Protein AF-A0A2L2Z2G7-F1 (afdb_monomer_lite)

pLDDT: mean 90.41, std 7.51, range [62.19, 96.81]

Foldseek 3Di:
DLVVDDPVQLVVQLVVQCVDPVNVPPDSVVSSVVSSPDDDDDDDPPDDPDDPPDDDPDD

Radius of gyration: 13.44 Å; chains: 1; bounding box: 32×20×23 Å

Secondary structure (DSSP, 8-state):
-GGG--HHHHHHHHHHHHTSGGGTTS-HHHHHHHHTT--PPP--TT-----TTSPP---

Structure (mmCIF, N/CA/C/O backbone):
data_AF-A0A2L2Z2G7-F1
#
_entry.id   AF-A0A2L2Z2G7-F1
#
loop_
_atom_site.group_PDB
_atom_site.id
_atom_site.type_symbol
_atom_site.label_atom_id
_atom_site.label_alt_id
_atom_site.label_comp_id
_atom_site.label_asym_id
_atom_site.label_entity_id
_atom_site.label_seq_id
_atom_site.pdbx_PDB_ins_code
_atom_site.Cartn_x
_atom_site.Cartn_y
_atom_site.Cartn_z
_atom_site.occupancy
_atom_site.B_iso_or_equiv
_atom_site.auth_seq_id
_atom_site.auth_comp_id
_atom_site.auth_asym_id
_atom_site.auth_atom_id
_atom_site.pdbx_PDB_model_num
ATOM 1 N N . ARG A 1 1 ? 7.738 -5.627 -10.218 1.00 62.19 1 ARG A N 1
ATOM 2 C CA . ARG A 1 1 ? 7.643 -6.120 -8.813 1.00 62.19 1 ARG A CA 1
ATOM 3 C C . ARG A 1 1 ? 8.236 -5.047 -7.909 1.00 62.19 1 ARG A C 1
ATOM 5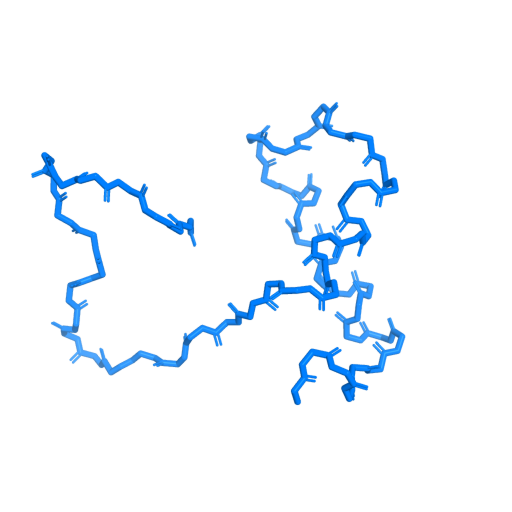 O O . ARG A 1 1 ? 8.900 -4.174 -8.448 1.00 62.19 1 ARG A O 1
ATOM 12 N N . PRO A 1 2 ? 8.045 -5.063 -6.580 1.00 63.75 2 PRO A N 1
ATOM 13 C CA . PRO A 1 2 ? 8.634 -4.023 -5.733 1.00 63.75 2 PRO A CA 1
ATOM 14 C C . PRO A 1 2 ? 10.171 -3.912 -5.866 1.00 63.75 2 PRO A C 1
ATOM 16 O O . PRO A 1 2 ? 10.717 -2.829 -5.712 1.00 63.75 2 PRO A O 1
ATOM 19 N N . ALA A 1 3 ? 10.841 -5.001 -6.273 1.00 64.19 3 ALA A N 1
ATOM 20 C CA . ALA A 1 3 ? 12.270 -5.047 -6.605 1.00 64.19 3 ALA A CA 1
ATOM 21 C C . ALA A 1 3 ? 12.667 -4.458 -7.981 1.00 64.19 3 ALA A C 1
ATOM 23 O O . ALA A 1 3 ? 13.855 -4.311 -8.239 1.00 64.19 3 ALA A O 1
ATOM 24 N N . ASP A 1 4 ? 11.706 -4.127 -8.849 1.00 75.81 4 ASP A N 1
ATOM 25 C CA . ASP A 1 4 ? 11.959 -3.600 -10.202 1.00 75.81 4 ASP A CA 1
ATOM 26 C C . ASP A 1 4 ? 11.679 -2.089 -10.298 1.00 75.81 4 ASP A C 1
ATOM 28 O O . ASP A 1 4 ? 11.633 -1.547 -11.400 1.00 75.81 4 ASP A O 1
ATOM 32 N N . ARG A 1 5 ? 11.421 -1.421 -9.164 1.00 84.56 5 ARG A N 1
ATOM 33 C CA . ARG A 1 5 ? 11.022 -0.012 -9.154 1.00 84.56 5 ARG A CA 1
ATOM 34 C C . ARG A 1 5 ? 12.153 0.907 -9.569 1.00 84.56 5 ARG A C 1
ATOM 36 O O . ARG A 1 5 ? 13.274 0.778 -9.073 1.00 84.56 5 ARG A O 1
ATOM 43 N N . THR A 1 6 ? 11.829 1.875 -10.413 1.00 89.44 6 THR A N 1
ATOM 44 C CA . THR A 1 6 ? 12.745 2.972 -10.722 1.00 89.44 6 THR A CA 1
ATOM 45 C C . THR A 1 6 ? 12.760 3.996 -9.587 1.00 89.44 6 THR A C 1
ATOM 47 O O . THR A 1 6 ? 11.846 4.068 -8.763 1.00 89.44 6 THR A O 1
ATOM 50 N N . GLU A 1 7 ? 13.810 4.814 -9.537 1.00 89.50 7 GLU A N 1
ATOM 51 C CA . GLU A 1 7 ? 13.903 5.922 -8.580 1.00 89.50 7 GLU A CA 1
ATOM 52 C C . GLU A 1 7 ? 1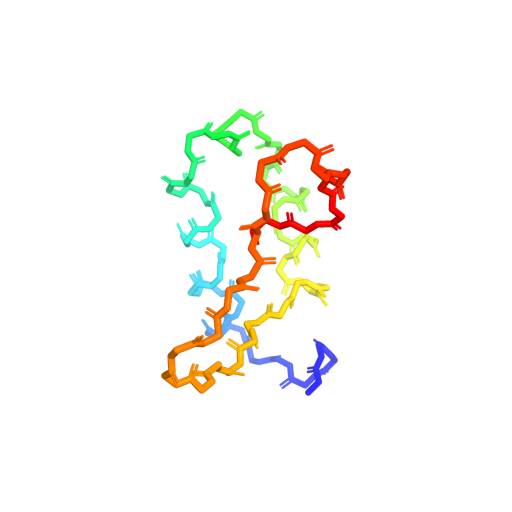2.758 6.933 -8.765 1.00 89.50 7 GLU A C 1
ATOM 54 O O . GLU A 1 7 ? 12.162 7.383 -7.788 1.00 89.50 7 GLU A O 1
ATOM 59 N N . GLU A 1 8 ? 12.373 7.194 -10.016 1.00 91.94 8 GLU A N 1
ATOM 60 C CA . GLU A 1 8 ? 11.238 8.053 -10.361 1.00 91.94 8 GLU A CA 1
ATOM 61 C C . GLU A 1 8 ? 9.910 7.496 -9.820 1.00 91.94 8 GLU A C 1
ATOM 63 O O . GLU A 1 8 ? 9.120 8.222 -9.214 1.00 91.94 8 GLU A O 1
ATOM 68 N N . GLU A 1 9 ? 9.672 6.189 -9.958 1.00 89.62 9 GLU A N 1
ATOM 69 C CA . GLU A 1 9 ? 8.480 5.539 -9.403 1.00 89.62 9 GLU A CA 1
ATOM 70 C C . GLU A 1 9 ? 8.440 5.618 -7.870 1.00 89.62 9 GLU A C 1
ATOM 72 O O . GLU A 1 9 ? 7.375 5.836 -7.283 1.00 89.62 9 GLU A O 1
ATOM 77 N N . LEU A 1 10 ? 9.591 5.461 -7.207 1.00 90.94 10 LEU A N 1
ATOM 78 C CA . LEU A 1 10 ? 9.698 5.598 -5.753 1.00 90.94 10 LEU A CA 1
ATOM 79 C C . LEU A 1 10 ? 9.406 7.029 -5.296 1.00 90.94 10 LEU A C 1
ATOM 81 O O . LEU A 1 10 ? 8.732 7.212 -4.281 1.00 90.94 10 LEU A O 1
ATOM 85 N N . GLU A 1 11 ? 9.850 8.038 -6.041 1.00 93.06 11 GLU A N 1
ATOM 86 C CA . GLU A 1 11 ? 9.575 9.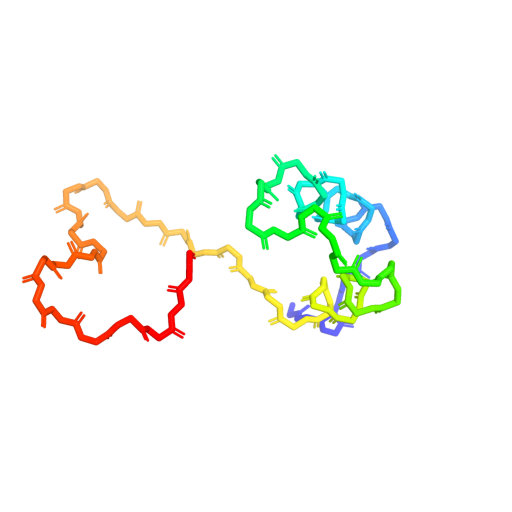439 -5.726 1.00 93.06 11 GLU A CA 1
ATOM 87 C C . GLU A 1 11 ? 8.085 9.781 -5.874 1.00 93.06 11 GLU A C 1
ATOM 89 O O . GLU A 1 11 ? 7.501 10.426 -4.994 1.00 93.06 11 GLU A O 1
ATOM 94 N N . ILE A 1 12 ? 7.429 9.279 -6.924 1.00 93.00 12 ILE A N 1
ATOM 95 C CA . ILE A 1 12 ? 5.977 9.423 -7.111 1.00 93.00 12 ILE A CA 1
ATOM 96 C C . ILE A 1 12 ? 5.218 8.799 -5.930 1.00 93.00 12 ILE A C 1
ATOM 98 O O . ILE A 1 12 ? 4.326 9.432 -5.353 1.00 93.00 12 ILE A O 1
ATOM 102 N N . LEU A 1 13 ? 5.586 7.576 -5.532 1.00 92.31 13 LEU A N 1
ATOM 103 C CA . LEU A 1 13 ? 4.980 6.885 -4.391 1.00 92.31 13 LEU A CA 1
ATOM 104 C C . LEU A 1 13 ? 5.201 7.642 -3.081 1.00 92.31 13 LEU A C 1
ATOM 106 O O . LEU A 1 13 ? 4.253 7.839 -2.320 1.00 92.31 13 LEU A O 1
ATOM 110 N N . TYR A 1 14 ? 6.421 8.112 -2.833 1.00 94.00 14 TYR A N 1
ATOM 111 C CA . TYR A 1 14 ? 6.773 8.832 -1.615 1.00 94.00 14 TYR A CA 1
ATOM 112 C C . TYR A 1 14 ? 5.982 10.134 -1.474 1.00 94.00 14 TYR A C 1
ATOM 114 O O . TYR A 1 14 ? 5.416 10.413 -0.412 1.00 94.00 14 TYR A O 1
ATOM 122 N N . ASN A 1 15 ? 5.880 10.907 -2.557 1.00 94.38 15 ASN A N 1
ATOM 123 C CA . ASN A 1 15 ? 5.096 12.138 -2.577 1.00 94.38 15 ASN A CA 1
ATOM 124 C C . ASN A 1 15 ? 3.609 11.863 -2.331 1.00 94.38 15 ASN A C 1
ATOM 126 O O . ASN A 1 15 ? 2.960 12.605 -1.591 1.00 94.38 15 ASN A O 1
ATOM 130 N N . ARG A 1 16 ? 3.077 10.755 -2.863 1.00 92.88 16 ARG A N 1
ATOM 131 C CA . ARG A 1 16 ? 1.702 10.340 -2.579 1.00 92.88 16 ARG A CA 1
ATOM 132 C C . ARG A 1 16 ? 1.513 9.943 -1.117 1.00 92.88 16 ARG A C 1
ATOM 134 O O . ARG A 1 16 ? 0.561 10.421 -0.505 1.00 92.88 16 ARG A O 1
ATOM 141 N N . LEU A 1 17 ? 2.402 9.133 -0.542 1.00 93.62 17 LEU A N 1
ATOM 142 C CA . LEU A 1 17 ? 2.304 8.738 0.867 1.00 93.62 17 LEU A CA 1
ATOM 143 C C . LEU A 1 17 ? 2.356 9.952 1.800 1.00 93.62 17 LEU A C 1
ATOM 145 O O . LEU A 1 17 ? 1.532 10.043 2.702 1.00 93.62 17 LEU A O 1
ATOM 149 N N . ARG A 1 18 ? 3.240 10.926 1.546 1.00 94.25 18 ARG A N 1
ATOM 150 C CA . ARG A 1 18 ? 3.297 12.168 2.338 1.00 94.25 18 ARG A CA 1
ATOM 151 C C . ARG A 1 18 ? 2.039 13.030 2.255 1.00 94.25 18 ARG A C 1
ATOM 153 O O . ARG A 1 18 ? 1.809 13.821 3.160 1.00 94.25 18 ARG A O 1
ATOM 160 N N . SER A 1 19 ? 1.250 12.907 1.189 1.00 93.69 19 SER A N 1
ATOM 161 C CA . SER A 1 19 ? -0.006 13.656 1.048 1.00 93.69 19 SER A CA 1
ATOM 162 C C . SER A 1 19 ? -1.175 13.060 1.841 1.00 93.69 19 SER A C 1
ATOM 164 O O . SER A 1 19 ? -2.216 13.700 1.965 1.00 93.69 19 SER A O 1
ATOM 166 N N . ILE A 1 20 ? -1.027 11.840 2.368 1.00 94.44 20 ILE A N 1
ATOM 167 C CA . ILE A 1 20 ? -2.054 11.180 3.176 1.00 94.44 20 ILE A CA 1
ATOM 168 C C . ILE A 1 20 ? -1.896 11.647 4.624 1.00 94.44 20 ILE A C 1
ATOM 170 O O . ILE A 1 20 ? -0.871 11.396 5.253 1.00 94.44 20 ILE A O 1
ATOM 174 N N . GLU A 1 21 ? -2.938 12.268 5.174 1.00 96.12 21 GLU A N 1
ATOM 175 C CA . GLU A 1 21 ? -2.949 12.817 6.541 1.00 96.12 21 GLU A CA 1
ATOM 176 C C . GLU A 1 21 ? -2.539 11.778 7.601 1.00 96.12 21 GLU A C 1
ATOM 178 O O . GLU A 1 21 ? -1.745 12.063 8.495 1.00 96.12 21 GLU A O 1
ATOM 183 N N . ALA A 1 22 ? -2.990 10.528 7.448 1.00 94.56 22 ALA A N 1
ATOM 184 C CA . ALA A 1 22 ? -2.634 9.430 8.351 1.00 94.56 22 ALA A CA 1
ATOM 185 C C . ALA A 1 22 ? -1.119 9.132 8.406 1.00 94.56 22 ALA A C 1
ATOM 187 O O . ALA A 1 22 ? -0.643 8.558 9.387 1.00 94.56 22 ALA A O 1
ATOM 188 N N . PHE A 1 23 ? -0.362 9.526 7.378 1.00 95.12 23 PHE A N 1
ATOM 189 C CA . PHE A 1 23 ? 1.079 9.307 7.253 1.00 95.12 23 PHE A CA 1
ATOM 190 C C . PHE A 1 23 ? 1.910 10.582 7.453 1.00 95.12 23 PHE A C 1
ATOM 192 O O . PHE A 1 23 ? 3.137 10.503 7.464 1.00 95.12 23 PHE A O 1
ATOM 199 N N . GLU A 1 24 ? 1.287 11.745 7.663 1.00 93.62 24 GLU A N 1
ATOM 200 C CA . GLU A 1 24 ? 1.968 13.049 7.724 1.00 93.62 24 GLU A CA 1
ATOM 201 C C . GLU A 1 24 ? 3.098 13.087 8.769 1.00 93.62 24 GLU A C 1
ATOM 203 O O . GLU A 1 24 ? 4.164 13.656 8.538 1.00 93.62 24 GLU A O 1
ATOM 208 N N . LYS A 1 25 ? 2.882 12.444 9.922 1.00 94.44 25 LYS A N 1
ATOM 209 C CA . LYS A 1 25 ? 3.826 12.437 11.052 1.00 94.44 25 LYS A CA 1
ATOM 210 C C . LYS A 1 25 ? 4.834 11.289 11.007 1.00 94.44 25 LYS A C 1
ATOM 212 O O . LYS A 1 25 ? 5.638 11.152 11.930 1.00 94.44 25 LYS A O 1
ATOM 217 N N . TYR A 1 26 ? 4.771 10.426 9.996 1.00 95.81 26 TYR A N 1
ATOM 218 C CA . TYR A 1 26 ? 5.687 9.295 9.894 1.00 95.81 26 TYR A CA 1
ATOM 219 C C . TYR A 1 26 ? 7.076 9.774 9.478 1.00 95.81 26 TYR A C 1
ATOM 221 O O . TYR A 1 26 ? 7.235 10.712 8.697 1.00 95.81 26 TYR A O 1
ATOM 229 N N . HIS A 1 27 ? 8.105 9.112 10.005 1.00 96.50 27 HIS A N 1
ATOM 230 C CA . HIS A 1 27 ? 9.482 9.457 9.679 1.00 96.50 27 HIS A CA 1
ATOM 231 C C . HIS A 1 27 ? 9.750 9.240 8.174 1.00 96.50 27 HIS A C 1
ATOM 233 O O . HIS A 1 27 ? 9.368 8.188 7.651 1.00 96.50 27 HIS A O 1
ATOM 239 N N . PRO A 1 28 ? 10.459 10.150 7.477 1.00 94.50 28 PRO A N 1
ATOM 240 C CA . PRO A 1 28 ? 10.728 10.036 6.039 1.00 94.50 28 PRO A CA 1
ATOM 241 C C . PRO A 1 28 ? 11.300 8.680 5.610 1.00 94.50 28 PRO A C 1
ATOM 243 O O . PRO A 1 28 ? 10.857 8.103 4.622 1.00 94.50 28 PRO A O 1
ATOM 246 N N . THR A 1 29 ? 12.228 8.125 6.395 1.00 94.12 29 THR A N 1
ATOM 247 C CA . THR A 1 29 ? 12.812 6.797 6.133 1.00 94.12 29 THR A CA 1
ATOM 248 C C . THR A 1 29 ? 11.772 5.677 6.155 1.00 94.12 29 THR A C 1
ATOM 250 O O . THR A 1 29 ? 11.851 4.771 5.333 1.00 94.12 29 THR A O 1
ATOM 253 N N . LEU A 1 30 ? 10.776 5.740 7.047 1.00 94.50 30 LEU A N 1
ATOM 254 C CA . LEU A 1 30 ? 9.704 4.742 7.085 1.00 94.50 30 LEU A CA 1
ATOM 255 C C . LEU A 1 30 ? 8.836 4.840 5.826 1.00 94.50 30 LEU A C 1
ATOM 257 O O . LEU A 1 30 ? 8.521 3.823 5.216 1.00 94.50 30 LEU A O 1
ATOM 261 N N . LEU A 1 31 ? 8.502 6.057 5.393 1.00 94.25 31 LEU A N 1
ATOM 262 C CA . LEU A 1 31 ? 7.732 6.272 4.165 1.00 94.25 31 LEU A CA 1
ATOM 263 C C . LEU A 1 31 ? 8.488 5.786 2.923 1.00 94.25 31 LEU A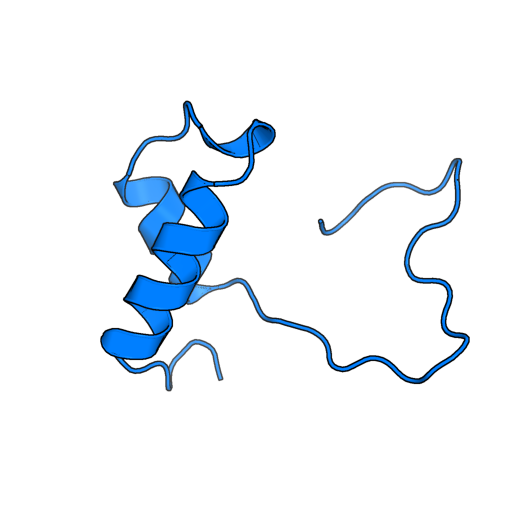 C 1
ATOM 265 O O . LEU A 1 31 ? 7.898 5.127 2.069 1.00 94.25 31 LEU A O 1
ATOM 269 N N . GLN A 1 32 ? 9.797 6.037 2.844 1.00 91.75 32 GLN A N 1
ATOM 270 C CA . GLN A 1 32 ? 10.652 5.492 1.785 1.00 91.75 32 GLN A CA 1
ATOM 271 C C . GLN A 1 32 ? 10.660 3.960 1.796 1.00 91.75 32 GLN A C 1
ATOM 273 O O . GLN A 1 32 ? 10.492 3.341 0.750 1.00 91.75 32 GLN A O 1
ATOM 278 N N . GLN A 1 33 ? 10.778 3.335 2.972 1.00 90.94 33 GLN A N 1
ATOM 279 C CA . GLN A 1 33 ? 10.702 1.878 3.097 1.00 90.94 33 GLN A CA 1
ATOM 280 C C . GLN A 1 33 ? 9.344 1.340 2.637 1.00 90.94 33 GLN A C 1
ATOM 282 O O . GLN A 1 33 ? 9.301 0.368 1.888 1.00 90.94 33 GLN A O 1
ATOM 287 N N . MET A 1 34 ? 8.235 1.984 3.006 1.00 91.56 34 MET A N 1
ATOM 288 C CA . MET A 1 34 ? 6.896 1.600 2.542 1.00 91.56 34 MET A CA 1
ATOM 289 C C . MET A 1 34 ? 6.770 1.668 1.013 1.00 91.56 34 MET A C 1
ATOM 291 O O . MET A 1 34 ? 6.145 0.788 0.417 1.00 91.56 34 MET A O 1
ATOM 295 N N . CYS A 1 35 ? 7.418 2.641 0.360 1.00 91.44 35 CYS A N 1
ATOM 296 C CA . CYS A 1 35 ? 7.463 2.739 -1.104 1.00 91.44 35 CYS A CA 1
ATOM 297 C C . CYS A 1 35 ? 8.150 1.540 -1.764 1.00 91.44 35 CYS A C 1
ATOM 299 O O . CYS A 1 35 ? 7.884 1.268 -2.928 1.00 91.44 35 CYS A O 1
ATOM 301 N N . CYS A 1 36 ? 8.981 0.786 -1.045 1.00 87.62 36 CYS A N 1
ATOM 302 C CA . CYS A 1 36 ? 9.612 -0.431 -1.552 1.00 87.62 36 CYS A CA 1
ATOM 303 C C . CYS A 1 36 ? 8.731 -1.681 -1.417 1.00 87.62 36 CYS A C 1
ATOM 305 O O . CYS A 1 36 ? 9.091 -2.711 -1.975 1.00 87.62 36 CYS A O 1
ATOM 307 N N . PHE A 1 37 ? 7.602 -1.626 -0.697 1.00 86.12 37 PHE A N 1
ATOM 308 C CA . PHE A 1 37 ? 6.767 -2.808 -0.416 1.00 86.12 37 PHE A CA 1
ATOM 309 C C . PHE A 1 37 ? 5.294 -2.654 -0.808 1.00 86.12 37 PHE A C 1
ATOM 311 O O . PHE A 1 37 ? 4.668 -3.647 -1.171 1.00 86.12 37 PHE A O 1
ATOM 318 N N . GLY A 1 38 ? 4.734 -1.442 -0.774 1.00 81.94 38 GLY A N 1
ATOM 319 C CA . GLY A 1 38 ? 3.352 -1.200 -1.208 1.00 81.94 38 GLY A CA 1
ATOM 320 C C . GLY A 1 38 ? 3.184 -1.439 -2.707 1.00 81.94 38 GLY A C 1
ATOM 321 O O . GLY A 1 38 ? 4.170 -1.418 -3.436 1.00 81.94 38 GLY A O 1
ATOM 322 N N . TYR A 1 39 ? 1.971 -1.655 -3.199 1.00 82.56 39 TYR A N 1
ATOM 323 C CA . TYR A 1 39 ? 1.661 -1.737 -4.629 1.00 82.56 39 TYR A CA 1
ATOM 324 C C . TYR A 1 39 ? 0.247 -1.208 -4.875 1.00 82.56 39 TYR A C 1
ATOM 326 O O . TYR A 1 39 ? -0.585 -1.241 -3.974 1.00 82.56 39 TYR A O 1
ATOM 334 N N . TYR A 1 40 ? -0.003 -0.689 -6.078 1.00 82.69 40 TYR A N 1
ATOM 335 C CA . TYR A 1 40 ? -1.359 -0.357 -6.503 1.00 82.69 40 TYR A CA 1
ATOM 336 C C . TYR A 1 40 ? -2.005 -1.595 -7.104 1.00 82.69 40 TYR A C 1
ATOM 338 O O . TYR A 1 40 ? -1.388 -2.284 -7.919 1.00 82.69 40 TYR A O 1
ATOM 346 N N . GLU A 1 41 ? -3.235 -1.863 -6.691 1.00 86.38 41 GLU A N 1
ATOM 347 C CA . GLU A 1 41 ? -4.069 -2.885 -7.305 1.00 86.38 41 GLU A CA 1
ATOM 348 C C . GLU A 1 41 ? -4.849 -2.259 -8.457 1.00 86.38 41 GLU A C 1
ATOM 350 O O . GLU A 1 41 ? -5.454 -1.196 -8.304 1.00 86.38 41 GLU A O 1
ATOM 355 N N . ASP A 1 42 ? -4.798 -2.911 -9.617 1.00 89.25 42 ASP A N 1
ATOM 356 C CA . ASP A 1 42 ? -5.696 -2.601 -10.722 1.00 89.25 42 ASP A CA 1
ATOM 357 C C . ASP A 1 42 ? -7.038 -3.283 -10.450 1.00 89.25 42 ASP A C 1
ATOM 359 O O . ASP A 1 42 ? -7.078 -4.456 -10.067 1.00 89.25 42 ASP A O 1
ATOM 363 N N . LEU A 1 43 ? -8.130 -2.533 -10.570 1.00 91.38 43 LEU A N 1
ATOM 364 C CA . LEU A 1 43 ? -9.439 -2.959 -10.090 1.00 91.38 43 LEU A CA 1
ATOM 365 C C . LEU A 1 43 ? -10.49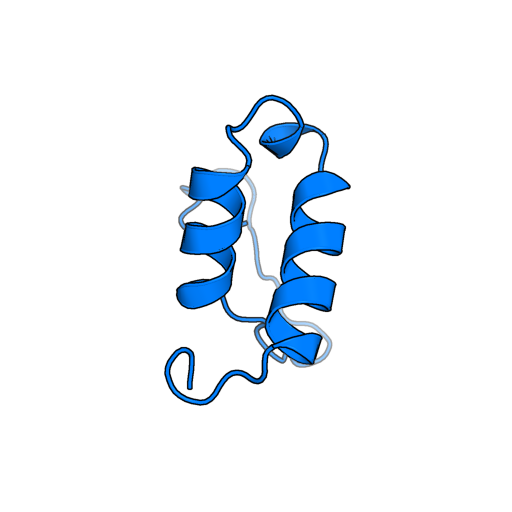7 -2.777 -11.158 1.00 91.38 43 LEU A C 1
ATOM 367 O O . LEU A 1 43 ? -10.711 -1.683 -11.685 1.00 91.38 43 LEU A O 1
ATOM 371 N N . ASP A 1 44 ? -11.239 -3.854 -11.384 1.00 95.31 44 ASP A N 1
ATOM 372 C CA . ASP A 1 44 ? -12.368 -3.832 -12.290 1.00 95.31 44 ASP A CA 1
ATOM 373 C C . ASP A 1 44 ? -13.512 -2.970 -11.751 1.00 95.31 44 ASP A C 1
ATOM 375 O O . ASP A 1 44 ? -13.802 -2.878 -10.550 1.00 95.31 44 ASP A O 1
ATOM 379 N N . LYS A 1 45 ? -14.237 -2.358 -12.686 1.00 95.50 45 LYS A N 1
ATOM 380 C CA . LYS A 1 45 ? -15.418 -1.563 -12.364 1.00 95.50 45 LYS A CA 1
ATOM 381 C C . LYS A 1 45 ? -16.463 -2.427 -11.649 1.00 95.50 45 LYS A C 1
ATOM 383 O O . LYS A 1 45 ? -16.899 -3.449 -12.166 1.00 95.50 45 LYS A O 1
ATOM 388 N N . GLY A 1 46 ? -16.938 -1.944 -10.501 1.00 95.50 46 GLY A N 1
ATOM 389 C CA . GLY A 1 46 ? -17.969 -2.614 -9.698 1.00 95.50 46 GLY A CA 1
ATOM 390 C C . GLY A 1 46 ? -17.422 -3.485 -8.564 1.00 95.50 46 GLY A C 1
ATOM 391 O O . GLY A 1 46 ? -18.213 -4.030 -7.795 1.00 95.50 46 GLY A O 1
ATOM 392 N N . VAL A 1 47 ? -16.099 -3.584 -8.405 1.00 95.00 47 VAL A N 1
ATOM 393 C CA . VAL A 1 47 ? -15.478 -4.271 -7.266 1.00 95.00 47 VAL A CA 1
ATOM 394 C C . VAL A 1 47 ? -15.647 -3.449 -5.984 1.00 95.00 47 VAL A C 1
ATOM 396 O O . VAL A 1 47 ? -15.341 -2.260 -5.933 1.00 95.00 47 VAL A O 1
ATOM 399 N N . THR A 1 48 ? -16.130 -4.095 -4.918 1.00 93.31 48 THR A N 1
ATOM 400 C CA . THR A 1 48 ? -16.120 -3.533 -3.558 1.00 93.31 48 THR A CA 1
ATOM 401 C C . THR A 1 48 ? -14.857 -3.986 -2.831 1.00 93.31 48 THR A C 1
ATOM 403 O O . THR A 1 48 ? -14.761 -5.156 -2.460 1.00 93.31 48 THR A O 1
ATOM 406 N N . LE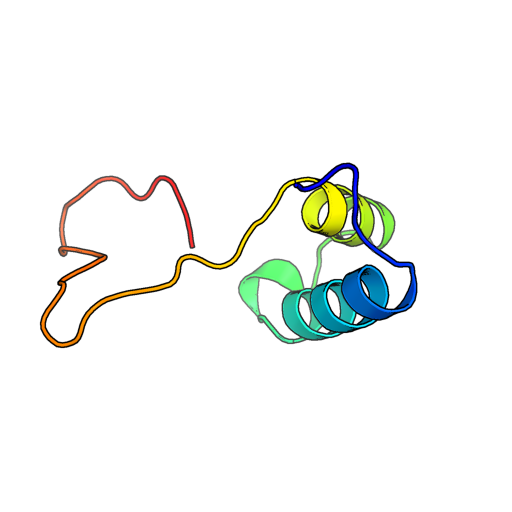U A 1 49 ? -13.920 -3.058 -2.620 1.00 92.12 49 LEU A N 1
ATOM 407 C CA . LEU A 1 49 ? -12.655 -3.292 -1.910 1.00 92.12 49 LEU A CA 1
ATOM 408 C C . LEU A 1 49 ? -12.832 -3.452 -0.400 1.00 92.12 49 LEU A C 1
ATOM 410 O O . LEU A 1 49 ? -12.314 -4.385 0.204 1.00 92.12 49 LEU A O 1
ATOM 414 N N . PHE A 1 50 ? -13.574 -2.530 0.207 1.00 93.81 50 PHE A N 1
ATOM 415 C CA . PHE A 1 50 ? -13.720 -2.443 1.653 1.00 93.81 50 PHE A CA 1
ATOM 416 C C . PHE A 1 50 ? -15.189 -2.555 2.025 1.00 93.81 50 PHE A C 1
ATOM 418 O O . PHE A 1 50 ? -16.048 -1.925 1.403 1.00 93.81 50 PHE A O 1
ATOM 425 N N . ARG A 1 51 ? -15.481 -3.340 3.061 1.00 95.62 51 ARG A N 1
ATOM 426 C CA . ARG A 1 51 ? -16.810 -3.415 3.667 1.00 95.62 51 ARG A CA 1
ATOM 427 C C . ARG A 1 51 ? -16.726 -2.942 5.104 1.00 95.62 51 ARG A C 1
ATOM 429 O O . ARG A 1 51 ? -15.782 -3.244 5.829 1.00 95.62 51 ARG A O 1
ATOM 436 N N . GLN A 1 52 ? -17.726 -2.176 5.512 1.00 95.88 52 GLN A N 1
ATOM 437 C CA . GLN A 1 52 ? -17.810 -1.706 6.883 1.00 95.88 52 GLN A CA 1
ATOM 438 C C . GLN A 1 52 ? -17.958 -2.896 7.837 1.00 95.88 52 GLN A C 1
ATOM 440 O O . GLN A 1 52 ? -18.782 -3.777 7.609 1.00 95.88 52 GLN A O 1
ATOM 445 N N . GLY A 1 53 ? -17.177 -2.890 8.916 1.00 96.38 53 GLY A N 1
ATOM 446 C CA . GLY A 1 53 ? -17.155 -3.971 9.903 1.00 96.38 53 GLY A CA 1
ATOM 447 C C . GLY A 1 53 ? -16.090 -5.035 9.635 1.00 96.38 53 GLY A C 1
ATOM 448 O O . GLY A 1 53 ? -15.727 -5.748 10.570 1.00 96.38 53 GLY A O 1
ATOM 449 N N . ASP A 1 54 ? -15.527 -5.092 8.424 1.00 96.81 54 ASP A N 1
ATOM 450 C CA . ASP A 1 54 ? -14.405 -5.980 8.129 1.00 96.81 54 ASP A CA 1
ATOM 451 C C . ASP A 1 54 ? -13.104 -5.433 8.729 1.00 96.81 54 ASP A C 1
ATOM 453 O O . ASP A 1 54 ? -12.875 -4.222 8.829 1.00 96.81 54 ASP A O 1
ATOM 457 N N . LYS A 1 55 ? -12.210 -6.346 9.119 1.00 95.50 55 LYS A N 1
ATOM 458 C CA . LYS A 1 55 ? -10.864 -5.985 9.563 1.00 95.50 55 LYS A CA 1
ATOM 459 C C . LYS A 1 55 ? -10.053 -5.486 8.367 1.00 95.50 55 LYS A C 1
ATOM 461 O O . LYS A 1 55 ? -9.786 -6.251 7.447 1.00 95.50 55 LYS A O 1
ATOM 466 N N . GLY A 1 56 ? -9.596 -4.237 8.427 1.00 91.88 56 GLY A N 1
ATOM 467 C CA . GLY A 1 56 ? -8.674 -3.687 7.435 1.00 91.88 56 GLY A CA 1
ATOM 468 C C . GLY A 1 56 ? -7.304 -4.372 7.478 1.00 91.88 56 GLY A C 1
ATOM 469 O O . GLY A 1 56 ? -6.715 -4.540 8.549 1.00 91.88 56 GLY A O 1
ATOM 470 N N . THR A 1 57 ? -6.798 -4.759 6.309 1.00 91.31 57 THR A N 1
ATOM 471 C CA . THR A 1 57 ? -5.457 -5.350 6.123 1.00 91.31 57 THR A CA 1
ATOM 472 C C . THR A 1 57 ? -4.565 -4.542 5.183 1.00 91.31 57 THR A C 1
ATOM 474 O O . THR A 1 57 ? -3.381 -4.836 5.054 1.00 91.31 57 THR A O 1
ATOM 477 N N . ASN A 1 58 ? -5.129 -3.518 4.552 1.00 89.75 58 ASN A N 1
ATOM 478 C CA . ASN A 1 58 ? -4.513 -2.629 3.577 1.00 89.75 58 ASN A CA 1
ATOM 479 C C . ASN A 1 58 ? -5.269 -1.289 3.598 1.00 89.75 58 ASN A C 1
ATOM 481 O O . ASN A 1 58 ? -6.289 -1.166 4.286 1.00 89.75 58 ASN A O 1
ATOM 485 N N . TRP A 1 59 ? -4.740 -0.297 2.888 1.00 85.88 59 TRP A N 1
ATOM 486 C CA . TRP A 1 59 ? -5.258 1.071 2.825 1.00 85.88 59 TRP A CA 1
ATOM 487 C C . TRP A 1 59 ? -5.526 1.496 1.383 1.00 85.88 59 TRP A C 1
ATOM 489 O O . TRP A 1 59 ? -4.895 0.909 0.475 1.00 85.88 59 TRP A O 1
#

Sequence (59 aa):
RPADRTEEELEILYNRLRSIEAFEKYHPTLLQQMCCFGYYEDLDKGVTLFRQGDKGTNW

InterPro domains:
  IPR014710 RmlC-like jelly roll fold [G3DSA:2.60.120.10] (1-59)
  IPR018490 Cyclic nucleotide-binding domain superfamily [SSF51206] (3-58)

Organism: Parasteatoda tepidariorum (NCBI:txid114398)